Protein AF-A0A1V3TP97-F1 (afdb_monomer_lite)

Sequence (98 aa):
MDNSENRQYDLSHLAPIDISFFGEKVNKELLVRILFSDHCFTERSDEYSRNSARKFSRERYELSKHLPEIIRSMFNEKVNVYQTSARRNFAYVVKVSL

Structure (mmCIF, N/CA/C/O backbone):
data_AF-A0A1V3TP97-F1
#
_entry.id   AF-A0A1V3TP97-F1
#
loop_
_atom_site.group_PDB
_atom_site.id
_atom_site.type_symbol
_atom_site.label_atom_id
_atom_site.label_alt_id
_atom_site.label_comp_id
_atom_site.label_asym_id
_atom_site.label_entity_id
_atom_site.label_seq_id
_atom_site.pdbx_PDB_ins_code
_atom_site.Cartn_x
_atom_site.Cartn_y
_atom_site.Cartn_z
_atom_site.occupancy
_atom_site.B_iso_or_equiv
_atom_site.auth_seq_id
_atom_site.auth_comp_id
_atom_site.auth_asym_id
_atom_site.auth_atom_id
_atom_site.pdbx_PDB_model_num
ATOM 1 N N . MET A 1 1 ? 19.288 -4.254 -30.572 1.00 37.62 1 MET A N 1
ATOM 2 C CA . MET A 1 1 ? 18.380 -3.109 -30.366 1.00 37.62 1 MET A CA 1
ATOM 3 C C . MET A 1 1 ? 17.042 -3.725 -30.030 1.00 37.62 1 MET A C 1
ATOM 5 O O . MET A 1 1 ? 16.418 -4.275 -30.923 1.00 37.62 1 MET A O 1
ATOM 9 N N . ASP A 1 2 ? 16.734 -3.827 -28.739 1.00 43.56 2 ASP A N 1
ATOM 10 C CA . ASP A 1 2 ? 15.564 -4.569 -28.269 1.00 43.56 2 ASP A CA 1
ATOM 11 C C . ASP A 1 2 ? 14.331 -3.659 -28.284 1.00 43.56 2 ASP A C 1
ATOM 13 O O . ASP A 1 2 ? 14.401 -2.498 -27.874 1.00 43.56 2 ASP A O 1
ATOM 17 N N . ASN A 1 3 ? 13.247 -4.183 -28.847 1.00 44.31 3 ASN A N 1
ATOM 18 C CA . ASN A 1 3 ? 12.003 -3.482 -29.120 1.00 44.31 3 ASN A CA 1
ATOM 19 C C . ASN A 1 3 ? 11.353 -3.058 -27.800 1.00 44.31 3 ASN A C 1
ATOM 21 O O . ASN A 1 3 ? 11.018 -3.891 -26.961 1.00 44.31 3 ASN A O 1
ATOM 25 N N . SER A 1 4 ? 11.124 -1.758 -27.629 1.00 50.78 4 SER A N 1
ATOM 26 C CA . SER A 1 4 ? 10.324 -1.219 -26.532 1.00 50.78 4 SER A CA 1
ATOM 27 C C . SER A 1 4 ? 8.861 -1.642 -26.701 1.00 50.78 4 SER A C 1
ATOM 29 O O . SER A 1 4 ? 8.062 -0.925 -27.304 1.00 50.78 4 SER A O 1
ATOM 31 N N . GLU A 1 5 ? 8.501 -2.820 -26.196 1.00 57.19 5 GLU A N 1
ATOM 32 C CA . GLU A 1 5 ? 7.102 -3.198 -26.026 1.00 57.19 5 GLU A CA 1
ATOM 33 C C . GLU A 1 5 ? 6.438 -2.226 -25.043 1.00 57.19 5 GLU A C 1
ATOM 35 O O . GLU A 1 5 ? 6.849 -2.104 -23.887 1.00 57.19 5 GLU A O 1
ATOM 40 N N . ASN A 1 6 ? 5.394 -1.534 -25.503 1.00 69.19 6 ASN A N 1
ATOM 41 C CA . ASN A 1 6 ? 4.553 -0.682 -24.669 1.00 69.19 6 ASN A CA 1
ATOM 42 C C . ASN A 1 6 ? 3.684 -1.564 -23.756 1.00 69.19 6 ASN A C 1
ATOM 44 O O . ASN A 1 6 ? 2.512 -1.816 -24.035 1.00 69.19 6 ASN A O 1
ATOM 48 N N . ARG A 1 7 ? 4.291 -2.116 -22.701 1.00 80.38 7 ARG A N 1
ATOM 49 C CA . ARG A 1 7 ? 3.614 -2.984 -21.735 1.00 80.38 7 ARG A CA 1
ATOM 50 C C . ARG A 1 7 ? 2.844 -2.139 -20.728 1.00 80.3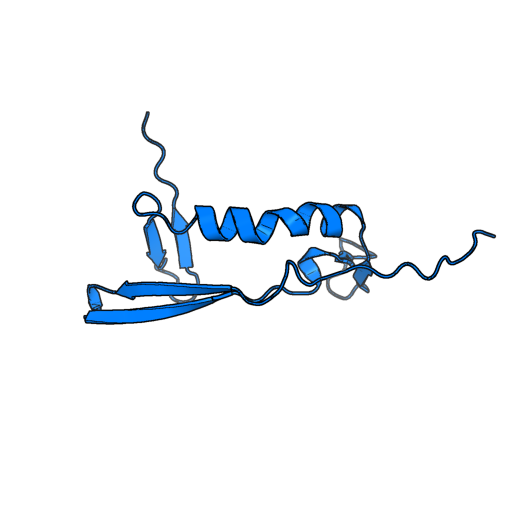8 7 ARG A C 1
ATOM 52 O O . ARG A 1 7 ? 3.426 -1.334 -20.006 1.00 80.38 7 ARG A O 1
ATOM 59 N N . GLN A 1 8 ? 1.534 -2.354 -20.672 1.00 90.12 8 GLN A N 1
ATOM 60 C CA . GLN A 1 8 ? 0.670 -1.787 -19.642 1.00 90.12 8 GLN A CA 1
ATOM 61 C C . GLN A 1 8 ? 0.611 -2.735 -18.443 1.00 90.12 8 GLN A C 1
ATOM 63 O O . GLN A 1 8 ? 0.474 -3.946 -18.607 1.00 90.12 8 GLN A O 1
ATOM 68 N N . TYR A 1 9 ? 0.708 -2.173 -17.241 1.00 91.56 9 TYR A N 1
ATOM 69 C CA . TYR A 1 9 ? 0.615 -2.905 -15.983 1.00 91.56 9 TYR A CA 1
ATOM 70 C C . TYR A 1 9 ? -0.580 -2.380 -15.193 1.00 91.56 9 TYR A C 1
ATOM 72 O O . TYR A 1 9 ? -0.700 -1.173 -14.985 1.00 91.56 9 TYR A O 1
ATOM 80 N N . ASP A 1 10 ? -1.451 -3.284 -14.751 1.00 94.38 10 ASP A N 1
ATOM 81 C CA . ASP A 1 10 ? -2.570 -2.935 -13.879 1.00 94.38 10 ASP A CA 1
ATOM 82 C C . ASP A 1 10 ? -2.085 -2.755 -12.433 1.00 94.38 10 ASP A C 1
ATOM 84 O O . ASP A 1 10 ? -1.362 -3.607 -11.914 1.00 94.38 10 ASP A O 1
ATOM 88 N N . LEU A 1 11 ? -2.480 -1.653 -11.793 1.00 95.75 11 LEU A N 1
ATOM 89 C CA . LEU A 1 11 ? -2.163 -1.313 -10.401 1.00 95.75 11 LEU A CA 1
ATOM 90 C C . LEU A 1 11 ? -3.405 -1.339 -9.496 1.00 95.75 11 LEU A C 1
ATOM 92 O O . LEU A 1 11 ? -3.339 -0.872 -8.359 1.00 95.75 11 LEU A O 1
ATOM 96 N N . SER A 1 12 ? -4.535 -1.868 -9.976 1.00 96.12 12 SER A N 1
ATOM 97 C CA . SER A 1 12 ? -5.796 -1.932 -9.226 1.00 96.12 12 SER A CA 1
ATOM 98 C C . SER A 1 12 ? -5.670 -2.660 -7.880 1.00 96.12 12 SER A C 1
ATOM 100 O O . SER A 1 12 ? -6.345 -2.293 -6.917 1.00 96.12 12 SER A O 1
ATOM 102 N N . HIS A 1 13 ? -4.752 -3.627 -7.756 1.00 95.44 13 HIS A N 1
ATOM 103 C CA . HIS A 1 13 ? -4.465 -4.314 -6.492 1.00 95.44 13 HIS A CA 1
ATOM 104 C C . HIS A 1 13 ? -3.863 -3.396 -5.420 1.00 95.44 13 HIS A C 1
ATOM 106 O O . HIS A 1 13 ? -3.958 -3.714 -4.241 1.00 95.44 13 HIS A O 1
ATOM 112 N N . LEU A 1 14 ? -3.284 -2.256 -5.802 1.00 96.06 14 LEU A N 1
ATOM 113 C CA . LEU A 1 14 ? -2.761 -1.229 -4.893 1.00 96.06 14 LEU A CA 1
ATOM 114 C C . LEU A 1 14 ? -3.773 -0.105 -4.627 1.00 96.06 14 LEU A C 1
ATOM 116 O O . LEU A 1 14 ? -3.390 0.988 -4.200 1.00 96.06 14 LEU A O 1
ATOM 120 N N . ALA A 1 15 ? -5.064 -0.343 -4.873 1.00 95.31 15 ALA A N 1
ATOM 121 C CA . ALA A 1 15 ? -6.108 0.565 -4.421 1.00 95.31 15 ALA A CA 1
ATOM 122 C C . ALA A 1 15 ? -6.023 0.770 -2.891 1.00 95.31 15 ALA A C 1
ATOM 124 O O . ALA A 1 15 ? -5.674 -0.169 -2.166 1.00 95.31 15 ALA A O 1
ATOM 125 N N . PRO A 1 16 ? -6.336 1.978 -2.380 1.00 94.81 16 PRO A N 1
ATOM 126 C CA . PRO A 1 16 ? -6.348 2.243 -0.946 1.00 94.81 16 PRO A CA 1
ATOM 127 C C . PRO A 1 16 ? -7.169 1.212 -0.168 1.00 94.81 16 PRO A C 1
ATOM 129 O O . PRO A 1 16 ? -8.259 0.828 -0.594 1.00 94.81 16 PRO A O 1
ATOM 132 N N . ILE A 1 17 ? -6.653 0.793 0.987 1.00 91.19 17 ILE A N 1
ATOM 133 C CA . ILE A 1 17 ? -7.340 -0.148 1.877 1.00 91.19 17 ILE A CA 1
ATOM 134 C C . ILE A 1 17 ? -7.743 0.596 3.142 1.00 91.19 17 ILE A C 1
ATOM 136 O O . ILE A 1 17 ? -6.893 1.144 3.841 1.00 91.19 17 ILE A O 1
ATOM 140 N N . ASP A 1 18 ? -9.036 0.579 3.432 1.00 89.06 18 ASP A N 1
ATOM 141 C CA . ASP A 1 18 ? -9.629 1.178 4.621 1.00 89.06 18 ASP A CA 1
ATOM 142 C C . ASP A 1 18 ? -9.968 0.074 5.626 1.00 89.06 18 ASP A C 1
ATOM 144 O O . ASP A 1 18 ? -10.568 -0.941 5.269 1.00 89.06 18 ASP A O 1
ATOM 148 N N . ILE A 1 19 ? -9.546 0.255 6.877 1.00 83.38 19 ILE A N 1
ATOM 149 C CA . ILE A 1 19 ? -9.715 -0.733 7.944 1.00 83.38 19 ILE A CA 1
ATOM 150 C C . ILE A 1 19 ? -10.215 -0.035 9.197 1.00 83.38 19 ILE A C 1
ATOM 152 O O . ILE A 1 19 ? -9.574 0.894 9.692 1.00 83.38 19 ILE A O 1
ATOM 156 N N . SER A 1 20 ? -11.342 -0.513 9.715 1.00 82.50 20 SER A N 1
ATOM 157 C CA . SER A 1 20 ? -11.944 -0.004 10.941 1.00 82.50 20 SER A CA 1
ATOM 158 C C . SER A 1 20 ? -11.693 -0.93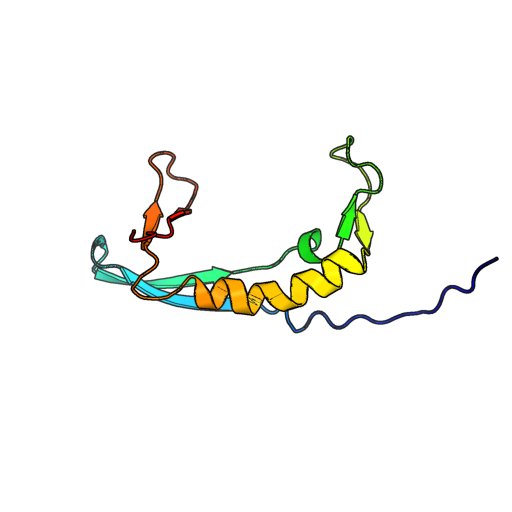8 12.117 1.00 82.50 20 SER A C 1
ATOM 160 O O . SER A 1 20 ? -11.745 -2.159 11.976 1.00 82.50 20 SER A O 1
ATOM 162 N N . PHE A 1 21 ? -11.460 -0.368 13.295 1.00 76.31 21 PHE A N 1
ATOM 163 C CA . PHE A 1 21 ? -11.439 -1.106 14.556 1.00 76.31 21 PHE A CA 1
ATOM 164 C C . PHE A 1 21 ? -11.880 -0.216 15.716 1.00 76.31 21 PHE A C 1
ATOM 166 O O . PHE A 1 21 ? -11.767 1.009 15.665 1.00 76.31 21 PHE A O 1
ATOM 173 N N . PHE A 1 22 ? -12.369 -0.829 16.791 1.00 77.81 22 PHE A N 1
ATOM 174 C CA . PHE A 1 22 ? -12.776 -0.092 17.981 1.00 77.81 22 PHE A CA 1
ATOM 175 C C . PHE A 1 22 ? -11.578 0.176 18.897 1.00 77.81 22 PHE A C 1
ATOM 177 O O . PHE A 1 22 ? -10.905 -0.745 19.356 1.00 77.81 22 PHE A O 1
ATOM 184 N N . GLY A 1 23 ? -11.292 1.447 19.172 1.00 76.31 23 GLY A N 1
ATOM 185 C CA . GLY A 1 23 ? -10.220 1.843 20.077 1.00 76.31 23 GLY A CA 1
ATOM 186 C C . GLY A 1 23 ? -10.722 1.980 21.509 1.00 76.31 23 GLY A C 1
ATOM 187 O O . GLY A 1 23 ? -11.201 3.051 21.872 1.00 76.31 23 GLY A O 1
ATOM 188 N N . GLU A 1 24 ? -10.542 0.957 22.348 1.00 76.12 24 GLU A N 1
ATOM 189 C CA . GLU A 1 24 ? -11.024 0.952 23.746 1.00 76.12 24 GLU A CA 1
ATOM 190 C C . GLU A 1 24 ? -10.587 2.192 24.545 1.00 76.12 24 GLU A C 1
ATOM 192 O O . GLU A 1 24 ? -11.390 2.810 25.238 1.00 76.12 24 GLU A O 1
ATOM 197 N N . LYS A 1 25 ? -9.329 2.629 24.391 1.00 73.12 25 LYS A N 1
ATOM 198 C CA . LYS A 1 25 ? -8.783 3.801 25.106 1.00 73.12 25 LYS A CA 1
ATOM 199 C C . LYS A 1 25 ? -9.454 5.125 24.741 1.00 73.12 25 LYS A C 1
ATOM 201 O O . LYS A 1 25 ? -9.453 6.047 25.549 1.00 73.12 25 LYS A O 1
ATOM 206 N N . VAL A 1 26 ? -9.948 5.245 23.512 1.00 79.19 26 VAL A N 1
ATOM 207 C CA . VAL A 1 26 ? -10.575 6.471 22.991 1.00 79.19 26 VAL A CA 1
ATOM 208 C C . VAL A 1 26 ? -12.092 6.332 22.856 1.00 79.19 26 VAL A C 1
ATOM 210 O O . VAL A 1 26 ? -12.751 7.314 22.522 1.00 79.19 26 VAL A O 1
ATOM 213 N N . ASN A 1 27 ? -12.624 5.137 23.138 1.00 83.12 27 ASN A N 1
ATOM 214 C CA . ASN A 1 27 ? -14.032 4.755 23.086 1.00 83.12 27 ASN A CA 1
ATOM 215 C C . ASN A 1 27 ? -14.728 5.149 21.771 1.00 83.12 27 ASN A C 1
ATOM 217 O O . ASN A 1 27 ? -15.821 5.718 21.773 1.00 83.12 27 ASN A O 1
ATOM 221 N N . LYS A 1 28 ? -14.048 4.925 20.641 1.00 81.62 28 LYS A N 1
ATOM 222 C CA . LYS A 1 28 ? -14.514 5.288 19.295 1.00 81.62 28 LYS A CA 1
ATOM 223 C C . LYS A 1 28 ? -14.053 4.263 18.269 1.00 81.62 28 LYS A C 1
ATOM 225 O O . LYS A 1 28 ? -13.007 3.637 18.438 1.00 81.62 28 LYS A O 1
ATOM 230 N N . GLU A 1 29 ? -14.804 4.160 17.180 1.00 81.69 29 GLU A N 1
ATOM 231 C CA . GLU A 1 29 ? -14.328 3.504 15.968 1.00 81.69 29 GLU A CA 1
ATOM 232 C C . GLU A 1 29 ? -13.223 4.356 15.327 1.00 81.69 29 GLU A C 1
ATOM 234 O O . GLU A 1 29 ? -13.358 5.572 15.165 1.00 81.69 29 GLU A O 1
ATOM 239 N N . LEU A 1 30 ? -12.100 3.717 15.022 1.00 78.12 30 LEU A N 1
ATOM 240 C CA . LEU A 1 30 ? -10.947 4.310 14.368 1.00 78.12 30 LEU A CA 1
ATOM 241 C C . LEU A 1 30 ? -10.822 3.726 12.968 1.00 78.12 30 LEU A C 1
ATOM 243 O O . LEU A 1 30 ? -10.928 2.517 12.791 1.00 78.12 30 LEU A O 1
ATOM 247 N N . LEU A 1 31 ? -10.545 4.597 12.000 1.00 81.25 31 LEU A N 1
ATOM 248 C CA . LEU A 1 31 ? -10.287 4.228 10.616 1.00 81.25 31 LEU A CA 1
ATOM 249 C C . LEU A 1 31 ? -8.798 4.390 10.314 1.00 81.25 31 LEU A C 1
ATOM 251 O O . LEU A 1 31 ? -8.231 5.471 10.491 1.00 81.25 31 LEU A O 1
ATOM 255 N N . VAL A 1 32 ? -8.179 3.333 9.803 1.00 81.94 32 VAL A N 1
ATOM 256 C CA . VAL A 1 32 ? -6.839 3.370 9.222 1.00 81.94 32 VAL A CA 1
ATOM 257 C C . VAL A 1 32 ? -6.967 3.202 7.718 1.00 81.94 32 VAL A C 1
ATOM 259 O O . VAL A 1 32 ? -7.439 2.176 7.237 1.00 81.94 32 VAL A O 1
ATOM 262 N N . ARG A 1 33 ? -6.515 4.218 6.982 1.00 86.00 33 ARG A N 1
ATOM 263 C CA . ARG A 1 33 ? -6.374 4.173 5.527 1.00 86.00 33 ARG A CA 1
ATOM 264 C C . ARG A 1 33 ? -4.931 3.870 5.160 1.00 86.00 33 ARG A C 1
ATOM 266 O O . ARG A 1 33 ? -4.018 4.591 5.563 1.00 86.00 33 ARG A O 1
ATOM 273 N N . ILE A 1 34 ? -4.737 2.833 4.362 1.00 87.81 34 ILE A N 1
ATOM 274 C CA . ILE A 1 34 ? -3.438 2.377 3.882 1.00 87.81 34 ILE A CA 1
ATOM 275 C C . ILE A 1 34 ? -3.290 2.790 2.423 1.00 87.81 34 ILE A C 1
ATOM 277 O O . ILE A 1 34 ? -4.152 2.509 1.590 1.00 87.81 34 ILE A O 1
ATOM 281 N N . LEU A 1 35 ? -2.183 3.471 2.132 1.00 92.94 35 LEU A N 1
ATOM 282 C CA . LEU A 1 35 ? -1.814 3.936 0.801 1.00 92.94 35 LEU A CA 1
ATOM 283 C C . LEU A 1 35 ? -0.517 3.255 0.374 1.00 92.94 35 LEU A C 1
ATOM 285 O O . LEU A 1 35 ? 0.409 3.110 1.174 1.00 92.94 35 LEU A O 1
ATOM 289 N N . PHE A 1 36 ? -0.444 2.885 -0.898 1.00 93.38 36 PHE A N 1
ATOM 290 C CA . PHE A 1 36 ? 0.747 2.304 -1.502 1.00 93.38 36 PHE A CA 1
ATOM 291 C C . PHE A 1 36 ? 1.480 3.364 -2.317 1.00 93.38 36 PHE A C 1
ATOM 293 O O . PHE A 1 36 ? 0.858 4.168 -3.010 1.00 93.38 36 PHE A O 1
ATOM 300 N N . SER A 1 37 ? 2.806 3.369 -2.231 1.00 93.44 37 SER A N 1
ATOM 301 C CA . SER A 1 37 ? 3.653 4.227 -3.056 1.00 93.44 37 SER A CA 1
ATOM 302 C C . SER A 1 37 ? 4.255 3.444 -4.220 1.00 93.44 37 SER A C 1
ATOM 304 O O . SER A 1 37 ? 4.237 2.213 -4.260 1.00 93.44 37 SER A O 1
ATOM 306 N N . ASP A 1 38 ? 4.853 4.167 -5.162 1.00 92.44 38 ASP A N 1
ATOM 307 C CA . ASP A 1 38 ? 5.595 3.604 -6.293 1.00 92.44 38 ASP A CA 1
ATOM 308 C C . ASP A 1 38 ? 6.735 2.658 -5.872 1.00 92.44 38 ASP A C 1
ATOM 310 O O . ASP A 1 38 ? 7.154 1.798 -6.646 1.00 92.44 38 ASP A O 1
ATOM 314 N N . HIS A 1 39 ? 7.213 2.741 -4.627 1.00 92.19 39 HIS A N 1
ATOM 315 C CA . HIS A 1 39 ? 8.182 1.811 -4.039 1.00 92.19 39 HIS A CA 1
ATOM 316 C C . HIS A 1 39 ? 7.741 0.340 -4.085 1.00 92.19 39 HIS A C 1
ATOM 318 O O . HIS A 1 39 ? 8.597 -0.551 -4.040 1.00 92.19 39 HIS A O 1
ATOM 324 N N . CYS A 1 40 ? 6.434 0.087 -4.180 1.00 94.94 40 CYS A N 1
ATOM 325 C CA . CYS A 1 40 ? 5.872 -1.252 -4.298 1.00 94.94 40 CYS A CA 1
ATOM 326 C C . CYS A 1 40 ? 6.224 -1.930 -5.626 1.00 94.94 40 CYS A C 1
ATOM 328 O O . CYS A 1 40 ? 6.288 -3.148 -5.658 1.00 94.94 40 CYS A O 1
ATOM 330 N N . PHE A 1 41 ? 6.481 -1.180 -6.701 1.00 95.62 41 PHE A N 1
ATOM 331 C CA . PHE A 1 41 ? 6.736 -1.731 -8.042 1.00 95.62 41 PHE A CA 1
ATOM 332 C C . PHE A 1 41 ? 7.930 -1.082 -8.760 1.00 95.62 41 PHE A C 1
ATOM 334 O O . PHE A 1 41 ? 8.183 -1.352 -9.934 1.00 95.62 41 PHE A O 1
ATOM 341 N N . THR A 1 42 ? 8.690 -0.232 -8.065 1.00 94.19 42 THR A N 1
ATOM 342 C CA . THR A 1 42 ? 9.902 0.402 -8.593 1.00 94.19 42 THR A CA 1
ATOM 343 C C . THR A 1 42 ? 11.123 0.125 -7.730 1.00 94.19 42 THR A C 1
ATOM 345 O O . THR A 1 42 ? 11.051 0.046 -6.498 1.00 94.19 42 THR A O 1
ATOM 348 N N . GLU A 1 43 ? 12.274 0.038 -8.382 1.00 93.81 43 GLU A N 1
ATOM 349 C CA . GLU A 1 43 ? 13.585 -0.052 -7.748 1.00 93.81 43 GLU A CA 1
ATOM 350 C C . GLU A 1 43 ? 14.464 1.133 -8.137 1.00 93.81 43 GLU A C 1
ATOM 352 O O . GLU A 1 43 ? 14.176 1.873 -9.081 1.00 93.81 43 GLU A O 1
ATOM 357 N N . ARG A 1 44 ? 15.521 1.357 -7.362 1.00 90.56 44 ARG A N 1
ATOM 358 C CA . ARG A 1 44 ? 16.472 2.429 -7.635 1.00 90.56 44 ARG A CA 1
ATOM 359 C C . ARG A 1 44 ? 17.441 1.997 -8.723 1.00 90.56 44 ARG A C 1
ATOM 361 O O . ARG A 1 44 ? 17.929 0.878 -8.705 1.00 90.56 44 ARG A O 1
ATOM 368 N N . SER A 1 45 ? 17.770 2.925 -9.616 1.00 86.56 45 SER A N 1
ATOM 369 C CA . SER A 1 45 ? 18.814 2.704 -10.627 1.00 86.56 45 SER A CA 1
ATOM 370 C C . SER A 1 45 ? 20.209 2.567 -10.008 1.00 86.56 45 SER A C 1
ATOM 372 O O . SER A 1 45 ? 21.071 1.922 -10.589 1.00 86.56 45 SER A O 1
ATOM 374 N N . ASP A 1 46 ? 20.420 3.203 -8.854 1.00 87.81 46 ASP A N 1
ATOM 375 C CA . ASP A 1 46 ? 21.608 3.066 -8.012 1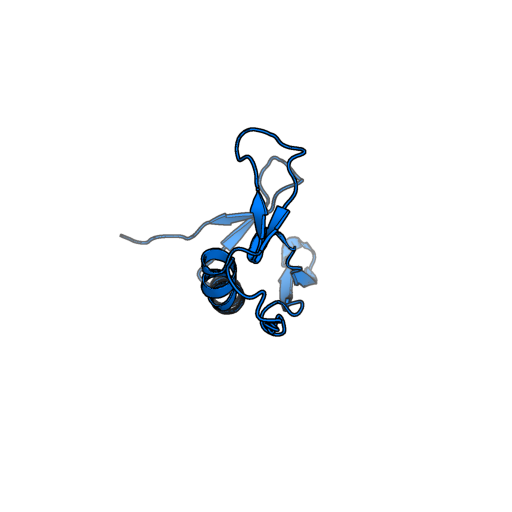.00 87.81 46 ASP A CA 1
ATOM 376 C C . ASP A 1 46 ? 21.138 2.929 -6.560 1.00 87.81 46 ASP A C 1
ATOM 378 O O . ASP A 1 46 ? 20.524 3.846 -6.002 1.00 87.81 46 ASP A O 1
ATOM 382 N N . GLU A 1 47 ? 21.387 1.765 -5.967 1.00 77.50 47 GLU A N 1
ATOM 383 C CA . GLU A 1 47 ? 20.935 1.415 -4.621 1.00 77.50 47 GLU A CA 1
ATOM 384 C C . GLU A 1 47 ? 21.605 2.252 -3.524 1.00 77.50 47 GLU A C 1
ATOM 386 O O . GLU A 1 47 ? 20.996 2.488 -2.474 1.00 77.50 47 GLU A O 1
ATOM 391 N N . TYR A 1 48 ? 22.811 2.764 -3.780 1.00 83.25 48 TYR A N 1
ATOM 392 C CA . TYR A 1 48 ? 23.610 3.514 -2.810 1.00 83.25 48 TYR A CA 1
ATOM 393 C C . TYR A 1 48 ? 23.281 5.009 -2.806 1.00 83.25 48 TYR A C 1
ATOM 395 O O . TYR A 1 48 ? 23.481 5.695 -1.799 1.00 83.25 48 TYR A O 1
ATOM 403 N N . SER A 1 49 ? 22.711 5.523 -3.897 1.00 84.44 49 SER A N 1
ATOM 404 C CA . SER A 1 49 ? 22.292 6.919 -4.002 1.00 84.44 49 SER A CA 1
ATOM 405 C C . SER A 1 49 ? 20.820 7.103 -3.639 1.00 84.44 49 SER A C 1
ATOM 407 O O . SER A 1 49 ? 19.906 6.580 -4.278 1.00 84.44 49 SER A O 1
ATOM 409 N N . ARG A 1 50 ? 20.553 7.928 -2.619 1.00 77.00 50 ARG A N 1
ATOM 410 C CA . ARG A 1 50 ? 19.175 8.253 -2.204 1.00 77.00 50 ARG A CA 1
ATOM 411 C C . ARG A 1 50 ? 18.385 9.022 -3.266 1.00 77.00 50 ARG A C 1
ATOM 413 O O . ARG A 1 50 ? 17.159 8.909 -3.270 1.00 77.00 50 ARG A O 1
ATOM 420 N N . ASN A 1 51 ? 19.087 9.740 -4.143 1.00 81.56 51 ASN A N 1
ATOM 421 C CA . ASN A 1 51 ? 18.527 10.600 -5.186 1.00 81.56 51 ASN A CA 1
ATOM 422 C C . ASN A 1 51 ? 18.485 9.916 -6.561 1.00 81.56 51 ASN A C 1
ATOM 424 O O . ASN A 1 51 ? 18.226 10.578 -7.564 1.00 81.56 51 ASN A O 1
ATOM 428 N N . SER A 1 52 ? 18.781 8.616 -6.639 1.00 84.94 52 SER A N 1
ATOM 429 C CA . SER A 1 52 ? 18.757 7.903 -7.912 1.00 84.94 52 SER A CA 1
ATOM 430 C C . SER A 1 52 ? 17.335 7.775 -8.458 1.00 84.94 52 SER A C 1
ATOM 432 O O . SER A 1 52 ? 16.359 7.618 -7.717 1.00 84.94 52 SER A O 1
ATOM 434 N N . ALA A 1 53 ? 17.226 7.839 -9.786 1.00 88.38 53 ALA A N 1
ATOM 435 C CA . ALA A 1 53 ? 15.965 7.648 -10.481 1.00 88.38 53 ALA A CA 1
ATOM 436 C C . ALA A 1 53 ? 15.398 6.251 -10.196 1.00 88.38 53 ALA A C 1
ATOM 438 O O . ALA A 1 53 ? 16.134 5.256 -10.150 1.00 88.38 53 ALA A O 1
ATOM 439 N N . ARG A 1 54 ? 14.077 6.183 -10.047 1.00 89.81 54 ARG A N 1
ATOM 440 C CA . ARG A 1 54 ? 13.341 4.931 -9.901 1.00 89.81 54 ARG A CA 1
ATOM 441 C C . ARG A 1 54 ? 12.969 4.378 -11.270 1.00 89.81 54 ARG A C 1
ATOM 443 O O . ARG A 1 54 ? 12.556 5.127 -12.151 1.00 89.81 54 ARG A O 1
ATOM 450 N N . LYS A 1 55 ? 13.121 3.071 -11.444 1.00 92.81 55 LYS A N 1
ATOM 451 C CA . LYS A 1 55 ? 12.723 2.335 -12.646 1.00 92.81 55 LYS A CA 1
ATOM 452 C C . LYS A 1 55 ? 11.717 1.263 -12.263 1.00 92.81 55 LYS A C 1
ATOM 454 O O . LYS A 1 55 ? 11.745 0.752 -11.145 1.00 92.81 55 LYS A O 1
ATOM 459 N N . PHE A 1 56 ? 10.815 0.947 -13.186 1.00 93.62 56 PHE A N 1
ATOM 460 C CA . PHE A 1 56 ? 9.882 -0.158 -13.010 1.00 93.62 56 PHE A CA 1
ATOM 461 C C . PHE A 1 56 ? 10.649 -1.470 -12.809 1.00 93.62 56 PHE A C 1
ATOM 463 O O . PHE A 1 56 ? 11.575 -1.762 -13.563 1.00 93.62 56 PHE A O 1
ATOM 470 N N . SER A 1 57 ? 10.239 -2.253 -11.812 1.00 93.88 57 SER A N 1
ATOM 471 C CA . SER A 1 57 ? 10.803 -3.564 -11.501 1.00 93.88 57 SER A CA 1
ATOM 472 C C . SER A 1 57 ? 9.690 -4.601 -11.548 1.00 93.88 57 SER A C 1
ATOM 474 O O . SER A 1 57 ? 8.749 -4.562 -10.750 1.00 93.88 57 SER A O 1
ATOM 476 N N . ARG A 1 58 ? 9.787 -5.537 -12.499 1.00 94.56 58 ARG A N 1
ATOM 477 C CA . ARG A 1 58 ? 8.777 -6.588 -12.681 1.00 94.56 58 ARG A CA 1
ATOM 478 C C . ARG A 1 58 ? 8.661 -7.473 -11.443 1.00 94.56 58 ARG A C 1
ATOM 480 O O . ARG A 1 58 ? 7.556 -7.836 -11.067 1.00 94.56 58 ARG A O 1
ATOM 487 N N . GLU A 1 59 ? 9.785 -7.791 -10.810 1.00 95.25 59 GLU A N 1
ATOM 488 C CA . GLU A 1 59 ? 9.814 -8.588 -9.585 1.00 95.25 59 GLU A CA 1
ATOM 489 C C . GLU A 1 59 ? 9.028 -7.901 -8.465 1.00 95.25 59 GLU A C 1
ATOM 491 O O . GLU A 1 59 ? 8.109 -8.491 -7.899 1.00 95.25 59 GLU A O 1
ATOM 496 N N . ARG A 1 60 ? 9.311 -6.618 -8.207 1.00 95.69 60 ARG A N 1
ATOM 497 C CA . ARG A 1 60 ? 8.569 -5.835 -7.210 1.00 95.69 60 ARG A CA 1
ATOM 498 C C . ARG A 1 60 ? 7.085 -5.746 -7.545 1.00 95.69 60 ARG A C 1
ATOM 500 O O . ARG A 1 60 ? 6.258 -5.926 -6.659 1.00 95.69 60 ARG A O 1
ATOM 507 N N . TYR A 1 61 ? 6.744 -5.523 -8.814 1.00 96.38 61 TYR A N 1
ATOM 508 C CA . TYR A 1 61 ? 5.355 -5.518 -9.264 1.00 96.38 61 TYR A CA 1
ATOM 509 C C . TYR A 1 61 ? 4.632 -6.833 -8.937 1.00 96.38 61 TYR A C 1
ATOM 511 O O . TYR A 1 61 ? 3.559 -6.790 -8.337 1.00 96.38 61 TYR A O 1
ATOM 519 N N . GLU A 1 62 ? 5.216 -7.989 -9.259 1.00 96.56 62 GLU A N 1
ATOM 520 C CA . GLU A 1 62 ? 4.611 -9.289 -8.937 1.00 96.56 62 GLU A CA 1
ATOM 521 C C . GLU A 1 62 ? 4.485 -9.494 -7.421 1.00 96.56 62 GLU A C 1
ATOM 523 O O . GLU A 1 62 ? 3.412 -9.849 -6.938 1.00 96.56 62 GLU A O 1
ATOM 528 N N . LEU A 1 63 ? 5.524 -9.160 -6.649 1.00 96.19 63 LEU A N 1
ATOM 529 C CA . LEU A 1 63 ? 5.478 -9.225 -5.185 1.00 96.19 63 LEU A CA 1
ATOM 530 C C . LEU A 1 63 ? 4.400 -8.305 -4.592 1.00 96.19 63 LEU A C 1
ATOM 532 O O . LEU A 1 63 ? 3.738 -8.661 -3.616 1.00 96.19 63 LEU A O 1
ATOM 536 N N . SER A 1 64 ? 4.179 -7.135 -5.196 1.00 96.38 64 SER A N 1
ATOM 537 C CA . SER A 1 64 ? 3.202 -6.156 -4.716 1.00 96.38 64 SER A CA 1
ATOM 538 C C . SER A 1 64 ? 1.762 -6.672 -4.746 1.00 96.38 64 SER A C 1
ATOM 540 O O . SER A 1 64 ? 0.951 -6.235 -3.930 1.00 96.38 64 SER A O 1
ATOM 542 N N . LYS A 1 65 ? 1.449 -7.645 -5.613 1.00 97.06 65 LYS A N 1
ATOM 543 C CA . LYS A 1 65 ? 0.119 -8.271 -5.703 1.00 97.06 65 LYS A CA 1
ATOM 544 C C . LYS A 1 65 ? -0.281 -9.007 -4.425 1.00 97.06 65 LYS A C 1
ATOM 546 O O . LYS A 1 65 ? -1.469 -9.146 -4.157 1.00 97.06 65 LYS A O 1
ATOM 551 N N . HIS A 1 66 ? 0.691 -9.417 -3.611 1.00 95.06 66 HIS A N 1
ATOM 552 C CA . HIS A 1 66 ? 0.452 -10.099 -2.338 1.00 95.06 66 HIS A CA 1
ATOM 553 C C . HIS A 1 66 ? 0.259 -9.137 -1.157 1.00 95.06 66 HIS A C 1
ATOM 555 O O . HIS A 1 66 ? -0.269 -9.537 -0.118 1.00 95.06 66 HIS A O 1
ATOM 561 N N . LEU A 1 67 ? 0.649 -7.861 -1.290 1.00 92.88 67 LEU A N 1
ATOM 562 C CA . LEU A 1 67 ? 0.566 -6.892 -0.191 1.00 92.88 67 LEU A CA 1
ATOM 563 C C . LEU A 1 67 ? -0.853 -6.716 0.372 1.00 92.88 67 LEU A C 1
ATOM 565 O O . LEU A 1 67 ? -0.974 -6.689 1.597 1.00 92.88 67 LEU A O 1
ATOM 569 N N . PRO A 1 68 ? -1.928 -6.629 -0.439 1.00 92.12 68 PRO A N 1
ATOM 570 C CA . PRO A 1 68 ? -3.281 -6.470 0.093 1.00 92.12 68 PRO A CA 1
ATOM 571 C C . PRO A 1 68 ? -3.712 -7.625 0.996 1.00 92.12 68 PRO A C 1
ATOM 573 O O . PRO A 1 68 ? -4.369 -7.406 2.010 1.00 92.12 68 PRO A O 1
ATOM 576 N N . GLU A 1 69 ? -3.350 -8.855 0.633 1.00 89.44 69 GLU A N 1
ATOM 577 C CA . GLU A 1 69 ? -3.670 -10.046 1.420 1.00 89.44 69 GLU A CA 1
ATOM 578 C C . GLU A 1 69 ? -2.873 -10.075 2.726 1.00 89.44 69 GLU A C 1
ATOM 580 O O . GLU A 1 69 ? -3.460 -10.278 3.788 1.00 89.44 69 GLU A O 1
ATOM 585 N N . ILE A 1 70 ? -1.567 -9.789 2.665 1.00 88.06 70 ILE A N 1
ATOM 586 C CA . ILE A 1 70 ? -0.710 -9.681 3.854 1.00 88.06 70 ILE A CA 1
ATOM 587 C C . ILE A 1 70 ? -1.263 -8.619 4.803 1.00 88.06 70 ILE A C 1
ATOM 589 O O . ILE A 1 70 ? -1.431 -8.879 5.987 1.00 88.06 70 ILE A O 1
ATOM 593 N N . ILE A 1 71 ? -1.606 -7.439 4.287 1.00 85.38 71 ILE A N 1
ATOM 594 C CA . ILE A 1 71 ? -2.183 -6.363 5.091 1.00 85.38 71 ILE A CA 1
ATOM 595 C C . ILE A 1 71 ? -3.467 -6.838 5.761 1.00 85.38 71 ILE A C 1
ATOM 597 O O . ILE A 1 71 ? -3.565 -6.734 6.975 1.00 85.38 71 ILE A O 1
ATOM 601 N N . ARG A 1 72 ? -4.425 -7.412 5.021 1.00 83.88 72 ARG A N 1
ATOM 602 C CA . ARG A 1 72 ? -5.685 -7.903 5.608 1.00 83.88 72 ARG A CA 1
ATOM 603 C C . ARG A 1 72 ? -5.455 -8.986 6.661 1.00 83.88 72 ARG A C 1
ATOM 605 O O . ARG A 1 72 ? -6.131 -8.973 7.685 1.00 83.88 72 ARG A O 1
ATOM 612 N N . SER A 1 73 ? -4.495 -9.886 6.449 1.00 80.19 73 SER A N 1
ATOM 613 C CA . SER A 1 73 ? -4.193 -10.954 7.408 1.00 80.19 73 SER A CA 1
ATOM 614 C C . SER A 1 73 ? -3.596 -10.423 8.714 1.00 80.19 73 SER A C 1
ATOM 616 O O . SER A 1 73 ? -3.776 -11.048 9.757 1.00 80.19 73 SER A O 1
ATOM 618 N N . MET A 1 74 ? -2.958 -9.248 8.693 1.00 72.69 74 MET A N 1
ATOM 619 C CA . MET A 1 74 ? -2.437 -8.579 9.890 1.00 72.69 74 MET A CA 1
ATOM 620 C C . MET A 1 74 ? -3.533 -7.971 10.778 1.00 72.69 74 MET A C 1
ATOM 622 O O . MET A 1 74 ? -3.251 -7.666 11.933 1.00 72.69 74 MET A O 1
ATOM 626 N N . PHE A 1 75 ? -4.769 -7.815 10.296 1.00 70.50 75 PHE A N 1
ATOM 627 C CA . PHE A 1 75 ? -5.893 -7.302 11.089 1.00 70.50 75 PHE A CA 1
ATOM 628 C C . PHE A 1 75 ? -6.797 -8.444 11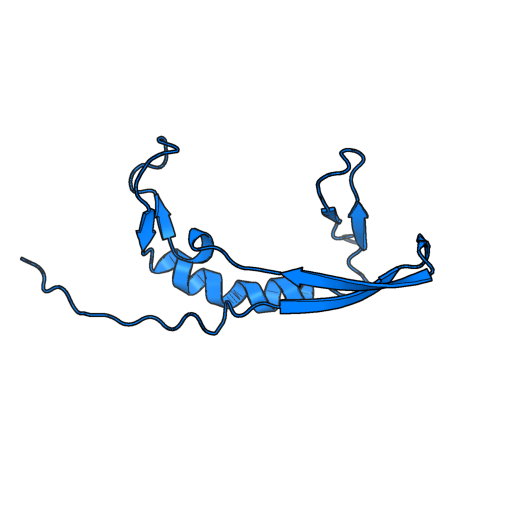.541 1.00 70.50 75 PHE A C 1
ATOM 630 O O . PHE A 1 75 ? -7.926 -8.599 11.085 1.00 70.50 75 PHE A O 1
ATOM 637 N N . ASN A 1 76 ? -6.282 -9.261 12.455 1.00 68.62 76 ASN A N 1
ATOM 638 C CA . ASN A 1 76 ? -7.065 -10.274 13.151 1.00 68.62 76 ASN A CA 1
ATOM 639 C C . ASN A 1 76 ? -6.880 -10.127 14.667 1.00 68.62 76 ASN A C 1
ATOM 641 O O . ASN A 1 76 ? -5.893 -9.553 15.120 1.00 68.62 76 ASN A O 1
ATOM 645 N N . GLU A 1 77 ? -7.805 -10.678 15.454 1.00 60.88 77 GLU A N 1
ATOM 646 C CA . GLU A 1 77 ? -7.810 -10.573 16.925 1.00 60.88 77 GLU A CA 1
ATOM 647 C C . GLU A 1 77 ? -6.521 -11.091 17.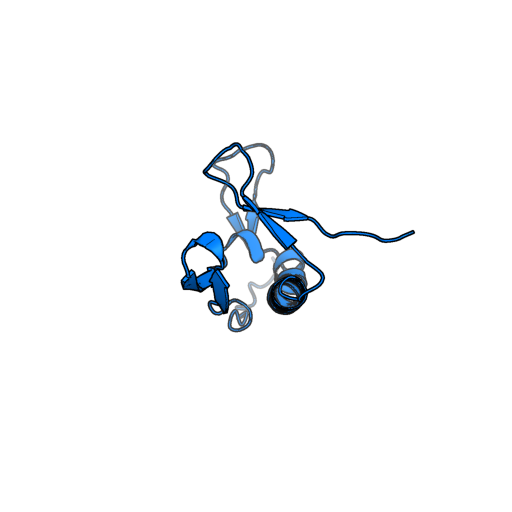598 1.00 60.88 77 GLU A C 1
ATOM 649 O O . GLU A 1 77 ? -6.240 -10.764 18.750 1.00 60.88 77 GLU A O 1
ATOM 654 N N . LYS A 1 78 ? -5.709 -11.895 16.895 1.00 56.88 78 LYS A N 1
ATOM 655 C CA . LYS A 1 78 ? -4.438 -12.438 17.399 1.00 56.88 78 LYS A CA 1
ATOM 656 C C . LYS A 1 78 ? -3.246 -11.503 17.156 1.00 56.88 78 LYS A C 1
ATOM 658 O O . LYS A 1 78 ? -2.187 -11.720 17.749 1.00 56.88 78 LYS A O 1
ATOM 663 N N . VAL A 1 79 ? -3.386 -10.480 16.310 1.00 54.75 79 VAL A N 1
ATOM 664 C CA . VAL A 1 79 ? -2.321 -9.528 15.968 1.00 54.75 79 VAL A CA 1
ATOM 665 C C . VAL A 1 79 ? -2.595 -8.197 16.659 1.00 54.75 79 VAL A C 1
ATOM 667 O O . VAL A 1 79 ? -3.527 -7.471 16.329 1.00 54.75 79 VAL A O 1
ATOM 670 N N . ASN A 1 80 ? -1.757 -7.867 17.640 1.00 53.97 80 ASN A N 1
ATOM 671 C CA . ASN A 1 80 ? -1.887 -6.634 18.407 1.00 53.97 80 ASN A CA 1
ATOM 672 C C . ASN A 1 80 ? -0.989 -5.551 17.794 1.00 53.97 80 ASN A C 1
ATOM 674 O O . ASN A 1 80 ? 0.234 -5.702 17.716 1.00 53.97 80 ASN A O 1
ATOM 678 N N . VAL A 1 81 ? -1.590 -4.441 17.367 1.00 52.16 81 VAL A N 1
ATOM 679 C CA . VAL A 1 81 ? -0.850 -3.241 16.957 1.00 52.16 81 VAL A CA 1
ATOM 680 C C . VAL A 1 81 ? -0.463 -2.472 18.216 1.00 52.16 81 VAL A C 1
ATOM 682 O O . VAL A 1 81 ? -1.326 -1.965 18.932 1.00 52.16 81 VAL A O 1
ATOM 685 N N . TYR A 1 82 ? 0.837 -2.358 18.493 1.00 51.88 82 TYR A N 1
ATOM 686 C CA . TYR A 1 82 ? 1.331 -1.574 19.622 1.00 51.88 82 TYR A CA 1
ATOM 687 C C . TYR A 1 82 ? 1.916 -0.254 19.121 1.00 51.88 82 TYR A C 1
ATOM 689 O O . TYR A 1 82 ? 2.803 -0.205 18.265 1.00 51.88 82 TYR A O 1
ATOM 697 N N . GLN A 1 83 ? 1.436 0.850 19.686 1.00 44.94 83 GLN A N 1
ATOM 698 C CA . GLN A 1 83 ? 2.085 2.142 19.520 1.00 44.94 83 GLN A CA 1
ATOM 699 C C . GLN A 1 83 ? 3.398 2.124 20.308 1.00 44.94 83 GLN A C 1
ATOM 701 O O . GLN A 1 83 ? 3.396 1.961 21.529 1.00 44.94 83 GLN A O 1
ATOM 706 N N . THR A 1 84 ? 4.524 2.271 19.613 1.00 50.41 84 THR A N 1
ATOM 707 C CA . THR A 1 84 ? 5.833 2.317 20.276 1.00 50.41 84 THR A CA 1
ATOM 708 C C . THR A 1 84 ?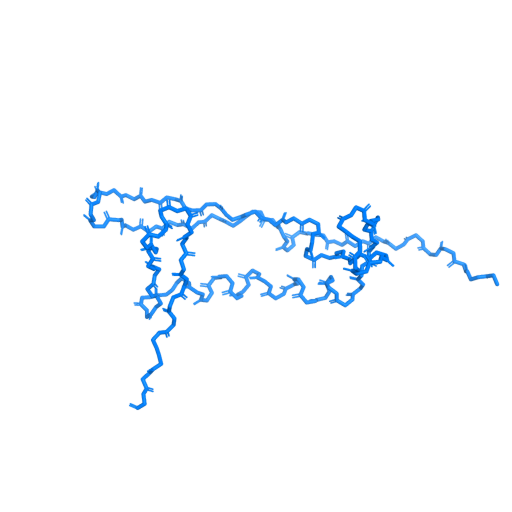 6.000 3.612 21.080 1.00 50.41 84 THR A C 1
ATOM 710 O O . THR A 1 84 ? 5.357 4.628 20.803 1.00 50.41 84 THR A O 1
ATOM 713 N N . SER A 1 85 ? 6.879 3.592 22.089 1.00 51.16 85 SER A N 1
ATOM 714 C CA . SER A 1 85 ? 7.209 4.761 22.926 1.00 51.16 85 SER A CA 1
ATOM 715 C C . SER A 1 85 ? 7.740 5.946 22.106 1.00 51.16 85 SER A C 1
ATOM 717 O O . SER A 1 85 ? 7.543 7.106 22.479 1.00 51.16 85 SER A O 1
ATOM 719 N N . ALA A 1 86 ? 8.325 5.674 20.937 1.00 55.06 86 ALA A N 1
ATOM 720 C CA . ALA A 1 86 ? 8.513 6.653 19.881 1.00 55.06 86 ALA A CA 1
ATOM 721 C C . ALA A 1 86 ? 7.156 6.917 19.208 1.00 55.06 86 ALA A C 1
ATOM 723 O O . ALA A 1 86 ? 6.779 6.241 18.255 1.00 55.06 86 ALA A O 1
ATOM 724 N N . ARG A 1 87 ? 6.423 7.917 19.716 1.00 45.09 87 ARG A N 1
ATOM 725 C CA . ARG A 1 87 ? 5.037 8.325 19.378 1.00 45.09 87 ARG A CA 1
ATOM 726 C C . ARG A 1 87 ? 4.705 8.592 17.888 1.00 45.09 87 ARG A C 1
ATOM 728 O O . ARG A 1 87 ? 3.698 9.231 17.607 1.00 45.09 87 ARG A O 1
ATOM 735 N N . ARG A 1 88 ? 5.524 8.155 16.929 1.00 46.62 88 ARG A N 1
ATOM 736 C CA . ARG A 1 88 ? 5.348 8.358 15.483 1.00 46.62 88 ARG A CA 1
ATOM 737 C C . ARG A 1 88 ? 5.264 7.067 14.664 1.00 46.62 88 ARG A C 1
ATOM 739 O O . ARG A 1 88 ? 4.969 7.163 13.483 1.00 46.62 88 ARG A O 1
ATOM 746 N N . ASN A 1 89 ? 5.483 5.892 15.268 1.00 41.97 89 ASN A N 1
ATOM 747 C CA . ASN A 1 89 ? 5.454 4.610 14.558 1.00 41.97 89 ASN A CA 1
ATOM 748 C C . ASN A 1 89 ? 4.513 3.612 15.253 1.00 41.97 89 ASN A C 1
ATOM 750 O O . ASN A 1 89 ? 4.678 3.311 16.442 1.00 41.97 89 ASN A O 1
ATOM 754 N N . PHE A 1 90 ? 3.548 3.082 14.498 1.00 51.81 90 PHE A N 1
ATOM 755 C CA . PHE A 1 90 ? 2.794 1.886 14.872 1.00 51.81 90 PHE A CA 1
ATOM 756 C C . PHE A 1 90 ? 3.646 0.666 14.519 1.00 51.81 90 PHE A C 1
ATOM 758 O O . PHE A 1 90 ? 4.050 0.516 13.366 1.00 51.81 90 PHE A O 1
ATOM 765 N N . ALA A 1 91 ? 3.962 -0.170 15.507 1.00 50.28 91 ALA A N 1
ATOM 766 C CA . ALA A 1 91 ? 4.679 -1.417 15.280 1.00 50.28 91 ALA A CA 1
ATOM 767 C C . ALA A 1 91 ? 3.698 -2.586 15.371 1.00 50.28 91 ALA A C 1
ATOM 769 O O . ALA A 1 91 ? 2.937 -2.712 16.334 1.00 50.28 91 ALA A O 1
ATOM 770 N N . TYR A 1 92 ? 3.736 -3.449 14.362 1.00 53.34 92 TYR A N 1
ATOM 771 C CA . TYR A 1 92 ? 3.042 -4.726 14.396 1.00 53.34 92 TYR A CA 1
ATOM 772 C C . TYR A 1 92 ? 3.850 -5.706 15.242 1.00 53.34 92 TYR A C 1
ATOM 774 O O . TYR A 1 92 ? 5.037 -5.909 14.990 1.00 53.34 92 TYR A O 1
ATOM 782 N N . VAL A 1 93 ? 3.208 -6.319 16.236 1.00 47.91 93 VAL A N 1
ATOM 783 C CA . VAL A 1 93 ? 3.801 -7.407 17.017 1.00 47.91 93 VAL A CA 1
ATOM 784 C C . VAL A 1 93 ? 2.952 -8.650 16.794 1.00 47.91 93 VAL A C 1
ATOM 786 O O . VAL A 1 93 ? 1.799 -8.723 17.219 1.00 47.91 93 VAL A O 1
ATOM 789 N N . VAL A 1 94 ? 3.529 -9.637 16.112 1.00 42.62 94 VAL A N 1
ATOM 790 C CA . VAL A 1 94 ? 2.935 -10.969 15.981 1.00 42.62 94 VAL A CA 1
ATOM 791 C C . VAL A 1 94 ? 3.315 -11.763 17.226 1.00 42.62 94 VAL A C 1
ATOM 793 O O . VAL A 1 94 ? 4.496 -11.972 17.500 1.00 42.62 94 VAL A O 1
ATOM 796 N N . LYS A 1 95 ? 2.319 -12.194 18.003 1.00 38.56 95 LYS A N 1
ATOM 797 C CA . LYS A 1 95 ? 2.538 -13.121 19.118 1.00 38.56 95 LYS A CA 1
ATOM 798 C C . LYS A 1 95 ? 2.691 -14.529 18.537 1.00 38.56 95 LYS A C 1
ATOM 800 O O . LYS A 1 95 ? 1.731 -15.065 17.993 1.00 38.56 95 LYS A O 1
ATOM 805 N N . VAL A 1 96 ? 3.883 -15.114 18.638 1.00 28.38 96 VAL A N 1
ATOM 806 C CA . VAL A 1 96 ? 4.104 -16.537 18.338 1.00 28.38 96 VAL A CA 1
ATOM 807 C C . VAL A 1 96 ? 3.984 -17.305 19.650 1.00 28.38 96 VAL A C 1
ATOM 809 O O . VAL A 1 96 ? 4.710 -17.011 20.599 1.00 28.38 96 VAL A O 1
ATOM 812 N N . SER A 1 97 ? 3.047 -18.245 19.723 1.00 34.50 97 SER A N 1
ATOM 813 C CA . SER A 1 97 ? 2.959 -19.198 20.832 1.00 34.50 97 SER A CA 1
ATOM 814 C C . SER A 1 97 ? 3.820 -20.415 20.492 1.00 34.50 97 SER A C 1
ATOM 816 O O . SER A 1 97 ? 3.635 -20.985 19.416 1.00 34.50 97 SER A O 1
ATOM 818 N N . LEU A 1 98 ? 4.751 -20.775 21.379 1.00 31.22 98 LEU A N 1
ATOM 819 C CA . LEU A 1 98 ? 5.394 -22.096 21.413 1.00 31.22 98 LEU A CA 1
ATOM 820 C C . LEU A 1 98 ? 4.497 -23.082 22.164 1.00 31.22 98 LEU A C 1
ATOM 822 O O . LEU A 1 98 ? 3.877 -22.641 23.161 1.00 31.22 98 LEU A O 1
#

Foldseek 3Di:
DDDPDPDDDDPVLQPKDWDWDQDPVVRDIDIDIDHDDCVQFWDFPDNVDPPGDIDGDPVSSVVSSCVVVVVVVCPDPQWDFDCDPPNPDTDIDHDDDD

pLDDT: mean 76.38, std 19.55, range [28.38, 97.06]

Radius of gyration: 18.13 Å; chains: 1; bounding box: 38×33×56 Å

Secondary structure (DSSP, 8-state):
-----------GGGS-EEEEEEETTTTEEEEEEE---GGGTEEESSSS-TTPPEEE-HHHHHHHTTHHHHHHHTSSTTEEEEE-SSTT-EEEEE----